Protein AF-A0A3C0GG55-F1 (afdb_monomer)

Solvent-accessible surface area (backbone atoms only — not comparable to full-atom values): 9294 Å² total; per-residue (Å²): 100,38,37,34,33,35,18,72,46,54,66,25,45,28,52,49,68,53,45,54,78,79,28,50,69,45,73,30,25,81,92,83,34,79,58,78,80,67,82,83,47,62,30,38,39,35,30,40,78,44,57,64,42,100,86,64,48,68,39,51,64,60,56,53,52,50,65,68,67,48,61,104,29,46,33,38,36,40,39,78,64,48,67,69,56,50,53,48,47,62,76,74,41,100,63,42,46,19,40,27,70,72,83,64,48,76,92,43,23,54,59,45,60,61,68,42,60,66,46,50,37,14,65,38,57,49,70,58,52,51,54,53,49,57,71,68,36,91,69,52,47,50,74,45,78,49,57,47,64,58,45,42,48,53,48,52,51,52,52,50,52,53,51,59,73,76,102

Structure (mmCIF, N/CA/C/O backbone):
data_AF-A0A3C0GG55-F1
#
_entry.id   AF-A0A3C0GG55-F1
#
loop_
_atom_site.group_PDB
_atom_site.id
_atom_site.type_symbol
_atom_site.label_atom_id
_atom_site.label_alt_id
_atom_site.label_comp_id
_atom_site.label_asym_id
_atom_site.label_entity_id
_atom_site.label_seq_id
_atom_site.pdbx_PDB_ins_code
_atom_site.Cartn_x
_atom_site.Cartn_y
_atom_site.Cartn_z
_atom_site.occupancy
_atom_site.B_iso_or_equiv
_atom_site.auth_seq_id
_atom_site.auth_comp_id
_atom_site.auth_asym_id
_atom_site.au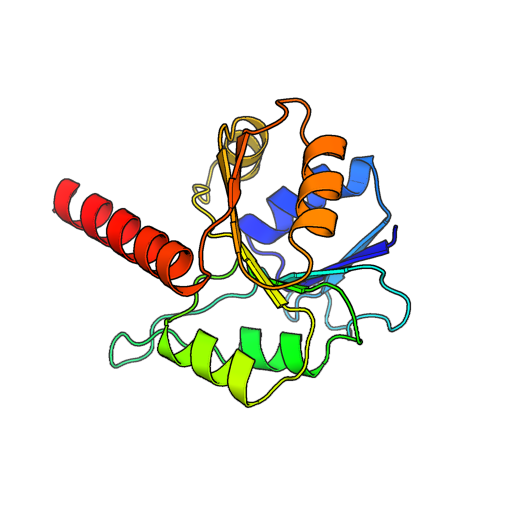th_atom_id
_atom_site.pdbx_PDB_model_num
ATOM 1 N N . MET A 1 1 ? -17.987 -1.037 1.000 1.00 95.31 1 MET A N 1
ATOM 2 C CA . MET A 1 1 ? -17.043 -0.923 -0.123 1.00 95.31 1 MET A CA 1
ATOM 3 C C . MET A 1 1 ? -16.480 -2.295 -0.424 1.00 95.31 1 MET A C 1
ATOM 5 O O . MET A 1 1 ? -16.384 -3.103 0.501 1.00 95.31 1 MET A O 1
ATOM 9 N N . ARG A 1 2 ? -16.120 -2.533 -1.680 1.00 97.62 2 ARG A N 1
ATOM 10 C CA . ARG A 1 2 ? -15.383 -3.701 -2.152 1.00 97.62 2 ARG A CA 1
ATOM 11 C C . ARG A 1 2 ? -13.942 -3.283 -2.435 1.00 97.62 2 ARG A C 1
ATOM 13 O O . ARG A 1 2 ? -13.699 -2.444 -3.296 1.00 97.62 2 ARG A O 1
ATOM 20 N N . ILE A 1 3 ? -12.988 -3.804 -1.668 1.00 98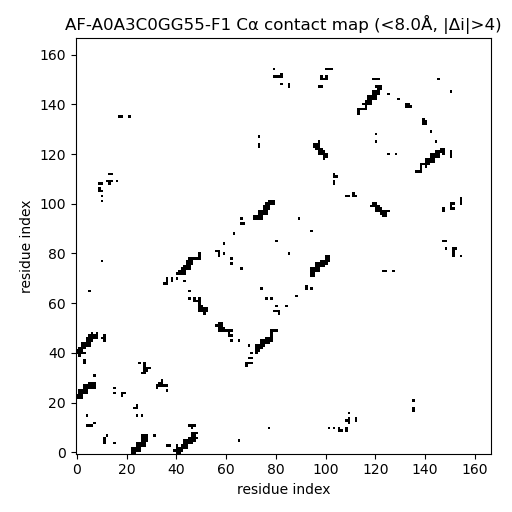.06 3 ILE A N 1
ATOM 21 C CA . ILE A 1 3 ? -11.580 -3.385 -1.712 1.00 98.06 3 ILE A CA 1
ATOM 22 C C . ILE A 1 3 ? -10.728 -4.546 -2.211 1.00 98.06 3 ILE A C 1
ATOM 24 O O . ILE A 1 3 ? -10.731 -5.624 -1.614 1.00 98.06 3 ILE A O 1
ATOM 28 N N . ALA A 1 4 ? -9.964 -4.319 -3.277 1.00 97.81 4 ALA A N 1
ATOM 29 C CA . ALA A 1 4 ? -9.009 -5.303 -3.765 1.00 97.81 4 ALA A CA 1
ATOM 30 C C . ALA A 1 4 ? -7.659 -5.177 -3.049 1.00 97.81 4 ALA A C 1
ATOM 32 O O . ALA A 1 4 ? -7.136 -4.080 -2.854 1.00 97.81 4 ALA A O 1
ATOM 33 N N . ILE A 1 5 ? -7.062 -6.314 -2.706 1.00 97.69 5 ILE A N 1
ATOM 34 C CA . ILE A 1 5 ? -5.702 -6.423 -2.180 1.00 97.69 5 ILE A CA 1
ATOM 35 C C . ILE A 1 5 ? -4.877 -7.234 -3.173 1.00 97.69 5 ILE A C 1
ATOM 37 O O . ILE A 1 5 ? -5.083 -8.439 -3.326 1.00 97.69 5 ILE A O 1
ATOM 41 N N . ALA A 1 6 ? -3.931 -6.569 -3.833 1.00 96.88 6 ALA A N 1
ATOM 42 C CA . ALA A 1 6 ? -3.002 -7.191 -4.765 1.00 96.88 6 ALA A CA 1
ATOM 43 C C . ALA A 1 6 ? -1.715 -7.600 -4.040 1.00 96.88 6 ALA A C 1
ATOM 45 O O . ALA A 1 6 ? -0.948 -6.750 -3.598 1.00 96.88 6 ALA A O 1
ATOM 46 N N . GLY A 1 7 ? -1.463 -8.901 -3.934 1.00 95.38 7 GLY A N 1
ATOM 47 C CA . GLY A 1 7 ? -0.368 -9.496 -3.173 1.00 95.38 7 GLY A CA 1
ATOM 48 C C . GLY A 1 7 ? -0.813 -9.929 -1.777 1.00 95.38 7 GLY A C 1
ATOM 49 O O . GLY A 1 7 ? -1.193 -9.112 -0.940 1.00 95.38 7 GLY A O 1
ATOM 50 N N . TYR A 1 8 ? -0.710 -11.228 -1.499 1.00 95.19 8 TYR A N 1
ATOM 51 C CA . TYR A 1 8 ? -1.174 -11.875 -0.270 1.00 95.19 8 TYR A CA 1
ATOM 52 C C . TYR A 1 8 ? -0.016 -12.380 0.607 1.00 95.19 8 TYR A C 1
ATOM 54 O O . TYR A 1 8 ? -0.095 -13.412 1.281 1.00 95.19 8 TYR A O 1
ATOM 62 N N . GLY A 1 9 ? 1.085 -11.618 0.621 1.00 94.69 9 GLY A N 1
ATOM 63 C CA . GLY A 1 9 ? 2.182 -11.758 1.582 1.00 94.69 9 GLY A CA 1
ATOM 64 C C . GLY A 1 9 ? 1.787 -11.328 3.004 1.00 94.69 9 GLY A C 1
ATOM 65 O O . GLY A 1 9 ? 0.615 -11.118 3.301 1.00 94.69 9 GLY A O 1
ATOM 66 N N . TYR A 1 10 ? 2.760 -11.165 3.906 1.00 95.50 10 TYR A N 1
ATOM 67 C CA . TYR A 1 10 ? 2.469 -10.811 5.306 1.00 95.50 10 TYR A CA 1
ATOM 68 C C . TYR A 1 10 ? 1.762 -9.450 5.451 1.00 95.50 10 TYR A C 1
ATOM 70 O O . TYR A 1 10 ? 0.838 -9.338 6.252 1.00 95.50 10 TYR A O 1
ATOM 78 N N . VAL A 1 11 ? 2.124 -8.453 4.629 1.00 96.81 11 VAL A N 1
ATOM 79 C CA . VAL A 1 11 ? 1.439 -7.149 4.588 1.00 96.81 11 VAL A CA 1
ATOM 80 C C . VAL A 1 11 ? 0.002 -7.310 4.093 1.00 96.81 11 VAL A C 1
ATOM 82 O O . VAL A 1 11 ? -0.936 -6.941 4.793 1.00 96.81 11 VAL A O 1
ATOM 85 N N . GLY A 1 12 ? -0.185 -7.920 2.918 1.00 97.19 12 GLY A N 1
ATOM 86 C CA . GLY A 1 12 ? -1.510 -8.116 2.327 1.00 97.19 12 GLY A CA 1
ATOM 87 C C . GLY A 1 12 ? -2.459 -8.898 3.234 1.00 97.19 12 GLY A C 1
ATOM 88 O O . GLY A 1 12 ? -3.607 -8.497 3.408 1.00 97.19 12 GLY A O 1
ATOM 89 N N . ARG A 1 13 ? -1.969 -9.959 3.892 1.00 96.69 13 ARG A N 1
ATOM 90 C CA . ARG A 1 13 ? -2.745 -10.726 4.880 1.00 96.69 13 ARG A CA 1
ATOM 91 C C . ARG A 1 13 ? -3.156 -9.891 6.086 1.00 96.69 13 ARG A C 1
ATOM 93 O O . ARG A 1 13 ? -4.293 -10.017 6.530 1.00 96.69 13 ARG A O 1
ATOM 100 N N . ALA A 1 14 ? -2.263 -9.049 6.607 1.00 96.75 14 ALA A N 1
ATOM 101 C CA . ALA A 1 14 ? -2.576 -8.186 7.742 1.00 96.75 14 ALA A CA 1
ATOM 102 C C . ALA A 1 14 ? -3.692 -7.185 7.393 1.00 96.75 14 ALA A C 1
ATOM 104 O O . ALA A 1 14 ? -4.674 -7.090 8.129 1.00 96.75 14 ALA A O 1
ATOM 105 N N . TYR A 1 15 ? -3.599 -6.514 6.238 1.00 97.12 15 TYR A N 1
ATOM 106 C CA . TYR A 1 15 ? -4.654 -5.605 5.773 1.00 97.12 15 TYR A CA 1
ATOM 107 C C . TYR A 1 15 ? -5.964 -6.335 5.480 1.00 97.12 15 TYR A C 1
ATOM 109 O O . TYR A 1 15 ? -7.013 -5.870 5.920 1.00 97.12 15 TYR A O 1
ATOM 117 N N . ALA A 1 16 ? -5.920 -7.492 4.811 1.00 96.75 16 ALA A N 1
ATOM 118 C CA . ALA A 1 16 ? -7.111 -8.298 4.541 1.00 96.75 16 ALA A CA 1
ATOM 119 C C . ALA A 1 16 ? -7.842 -8.668 5.838 1.00 96.75 16 ALA A C 1
ATOM 121 O O . ALA A 1 16 ? -9.052 -8.485 5.938 1.00 96.75 16 ALA A O 1
ATOM 122 N N . ALA A 1 17 ? -7.094 -9.111 6.855 1.00 96.31 17 ALA A N 1
ATOM 123 C CA . ALA A 1 17 ? -7.644 -9.538 8.136 1.00 96.31 17 ALA A CA 1
ATOM 124 C C . ALA A 1 17 ? -8.354 -8.414 8.910 1.00 96.31 17 ALA A C 1
ATOM 126 O O . ALA A 1 17 ? -9.298 -8.690 9.652 1.00 96.31 17 ALA A O 1
ATOM 127 N N . ILE A 1 18 ? -7.911 -7.162 8.759 1.00 94.94 18 ILE A N 1
ATOM 128 C CA . ILE A 1 18 ? -8.569 -6.000 9.374 1.00 94.94 18 ILE A CA 1
ATO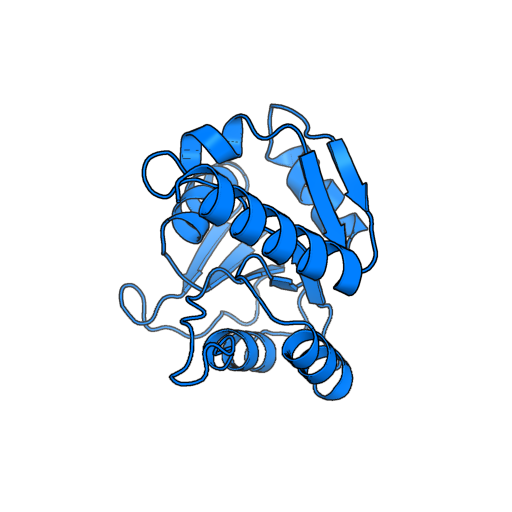M 129 C C . ILE A 1 18 ? -9.749 -5.533 8.517 1.00 94.94 18 ILE A C 1
ATOM 131 O O . ILE A 1 18 ? -10.849 -5.368 9.044 1.00 94.94 18 ILE A O 1
ATOM 135 N N . LEU A 1 19 ? -9.539 -5.358 7.209 1.00 96.38 19 LEU A N 1
ATOM 136 C CA . LEU A 1 19 ? -10.529 -4.803 6.280 1.00 96.38 19 LEU A CA 1
ATOM 137 C C . LEU A 1 19 ? -11.781 -5.671 6.149 1.00 96.38 19 LEU A C 1
ATOM 139 O O . LEU A 1 19 ? -12.879 -5.124 6.088 1.00 96.38 19 LEU A O 1
ATOM 143 N N . GLN A 1 20 ? -11.639 -6.999 6.172 1.00 96.38 20 GLN A N 1
ATOM 144 C CA . GLN A 1 20 ? -12.763 -7.934 6.024 1.00 96.38 20 GLN A CA 1
ATOM 145 C C . GLN A 1 20 ? -13.827 -7.813 7.130 1.00 96.38 20 GLN A C 1
ATOM 147 O O . GLN A 1 20 ? -14.937 -8.305 6.964 1.00 96.38 20 GLN A O 1
ATOM 152 N N . ASN A 1 21 ? -13.512 -7.155 8.253 1.00 95.06 21 ASN A N 1
ATOM 153 C CA . ASN A 1 21 ? -14.485 -6.903 9.321 1.00 95.06 21 ASN A CA 1
ATOM 154 C C . ASN A 1 21 ? -15.439 -5.738 8.995 1.00 95.06 21 ASN A C 1
ATOM 156 O O . ASN A 1 21 ? -16.454 -5.581 9.666 1.00 95.06 21 ASN A O 1
ATOM 160 N N . TYR A 1 22 ? -15.112 -4.915 7.991 1.00 95.94 22 TYR A N 1
ATOM 161 C CA . TYR A 1 22 ? -15.830 -3.676 7.660 1.00 95.94 22 TYR A CA 1
ATOM 162 C C . TYR A 1 22 ? -16.247 -3.594 6.186 1.00 95.94 22 TYR A C 1
ATOM 164 O O . TYR A 1 22 ? -17.184 -2.871 5.832 1.00 95.94 22 TYR A O 1
ATOM 172 N N . HIS A 1 23 ? -15.536 -4.296 5.306 1.00 97.19 23 HIS A N 1
ATOM 173 C CA . HIS A 1 23 ? -15.662 -4.198 3.857 1.00 97.19 23 HIS A CA 1
ATOM 174 C C . HIS A 1 23 ? -15.565 -5.575 3.207 1.00 97.19 23 HIS A C 1
ATOM 176 O O . HIS A 1 23 ? -14.976 -6.501 3.762 1.00 97.19 23 HIS A O 1
ATOM 182 N N . GLU A 1 24 ? -16.111 -5.697 2.001 1.00 97.69 24 GLU A N 1
ATOM 183 C CA . GLU A 1 24 ? -15.860 -6.865 1.167 1.00 97.69 24 GLU A CA 1
ATOM 184 C C . GLU A 1 24 ? -14.419 -6.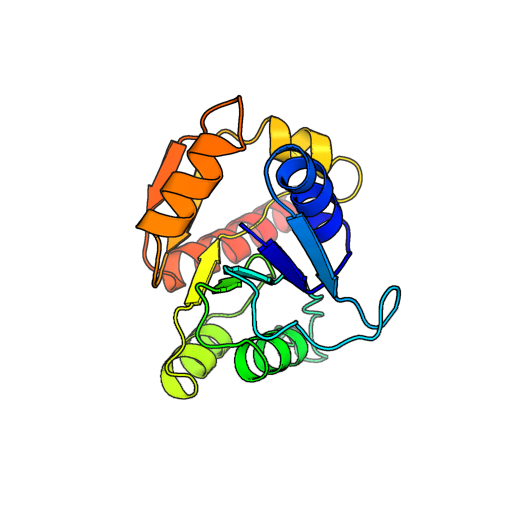788 0.644 1.00 97.69 24 GLU A C 1
ATOM 186 O O . GLU A 1 24 ? -13.998 -5.747 0.135 1.00 97.69 24 GLU A O 1
ATOM 191 N N . VAL A 1 25 ? -13.651 -7.870 0.789 1.00 97.19 25 VAL A N 1
ATOM 192 C CA . VAL A 1 25 ? -12.236 -7.907 0.399 1.00 97.19 25 VAL A CA 1
ATOM 193 C C . VAL A 1 25 ? -12.023 -8.912 -0.723 1.00 97.19 25 VAL A C 1
ATOM 195 O O . VAL A 1 25 ? -12.256 -10.110 -0.566 1.00 97.19 25 VAL A O 1
ATOM 198 N N . GLU A 1 26 ? -11.505 -8.427 -1.846 1.00 95.88 26 GLU A N 1
ATOM 199 C CA . GLU A 1 26 ? -11.058 -9.257 -2.958 1.00 95.88 26 GLU A CA 1
ATOM 200 C C . GLU A 1 26 ? -9.540 -9.438 -2.893 1.00 95.88 26 GLU A C 1
ATOM 202 O O . GLU A 1 26 ? -8.779 -8.483 -3.000 1.00 95.88 26 GLU A O 1
ATOM 207 N N . ILE A 1 27 ? -9.073 -10.675 -2.738 1.00 96.00 27 ILE A N 1
ATOM 208 C CA . ILE A 1 27 ? -7.636 -10.979 -2.738 1.00 96.00 27 ILE A CA 1
ATOM 209 C C . ILE A 1 27 ? -7.199 -11.396 -4.144 1.00 96.00 27 ILE A C 1
ATOM 211 O O . ILE A 1 27 ? -7.802 -12.297 -4.737 1.00 96.00 27 ILE A O 1
ATOM 215 N N . ILE A 1 28 ? -6.127 -10.774 -4.635 1.00 93.75 28 ILE A N 1
ATOM 216 C CA . ILE A 1 28 ? -5.490 -11.039 -5.927 1.00 93.75 28 ILE A CA 1
ATOM 217 C C . ILE A 1 28 ? -4.036 -11.443 -5.676 1.00 93.75 28 ILE A C 1
ATOM 219 O O . ILE A 1 28 ? -3.247 -10.637 -5.186 1.00 93.75 28 ILE A O 1
ATOM 223 N N . ASP A 1 29 ? -3.660 -12.681 -5.987 1.00 89.69 29 ASP A N 1
ATOM 224 C CA . ASP A 1 29 ? -2.275 -13.146 -5.847 1.00 89.69 29 ASP A CA 1
ATOM 225 C C . ASP A 1 29 ? -2.039 -14.348 -6.770 1.00 89.69 29 ASP A C 1
ATOM 227 O O . ASP A 1 29 ? -2.649 -15.382 -6.531 1.00 89.69 29 ASP A O 1
ATOM 231 N N . PRO A 1 30 ? -1.143 -14.294 -7.769 1.00 82.94 30 PRO A N 1
ATOM 232 C CA . PRO A 1 30 ? -0.937 -15.410 -8.698 1.00 82.94 30 PRO A CA 1
ATOM 233 C C . PRO A 1 30 ? -0.601 -16.760 -8.040 1.00 82.94 30 PRO A C 1
ATOM 235 O O . PRO A 1 30 ? -0.819 -17.808 -8.639 1.00 82.94 30 PRO A O 1
ATOM 238 N N . LYS A 1 31 ? -0.073 -16.774 -6.806 1.00 78.44 31 LYS A N 1
ATOM 239 C CA . LYS A 1 31 ? 0.238 -18.013 -6.072 1.00 78.44 31 LYS A CA 1
ATOM 240 C C . LYS A 1 31 ? -0.969 -18.626 -5.365 1.00 78.44 31 LYS A C 1
ATOM 242 O O . LYS A 1 31 ? -0.931 -19.809 -5.041 1.00 78.44 31 LYS A O 1
ATOM 247 N N . HIS A 1 32 ? -1.995 -17.831 -5.069 1.00 69.50 32 HIS A N 1
ATOM 248 C CA . HIS A 1 32 ? -3.128 -18.245 -4.234 1.00 69.50 32 HIS A CA 1
ATOM 249 C C . HIS A 1 32 ? -4.491 -18.061 -4.924 1.00 69.50 32 HIS A C 1
ATOM 251 O O . HIS A 1 32 ? -5.393 -18.863 -4.708 1.00 69.50 32 HIS A O 1
ATOM 257 N N . TYR A 1 33 ? -4.627 -17.026 -5.754 1.00 64.44 33 TYR A N 1
ATOM 258 C CA . TYR A 1 33 ? -5.830 -16.575 -6.452 1.00 64.44 33 TYR A CA 1
ATOM 259 C C . TYR A 1 33 ? -5.442 -15.905 -7.786 1.00 64.44 33 TYR A C 1
ATOM 261 O O . TYR A 1 33 ? -5.299 -14.679 -7.856 1.00 64.44 33 TYR A O 1
ATOM 269 N N . ASP A 1 34 ? -5.263 -16.704 -8.842 1.00 75.31 34 ASP A N 1
ATOM 270 C CA . ASP A 1 34 ? -4.928 -16.221 -10.191 1.00 75.31 34 ASP A CA 1
ATOM 271 C C . ASP A 1 34 ? -6.173 -15.674 -10.911 1.00 75.31 34 ASP A C 1
ATOM 273 O O . ASP A 1 34 ? -6.836 -16.349 -11.700 1.00 75.31 34 ASP A O 1
ATOM 277 N N . ARG A 1 35 ? -6.551 -14.445 -10.557 1.00 79.25 35 ARG A N 1
ATOM 278 C CA . ARG A 1 35 ? -7.668 -13.706 -11.158 1.00 79.25 35 ARG A CA 1
ATOM 279 C C . ARG A 1 35 ? -7.285 -12.246 -11.367 1.00 79.25 35 ARG A C 1
ATOM 281 O O . ARG A 1 35 ? -6.445 -11.708 -10.652 1.00 79.25 35 ARG A O 1
ATOM 288 N N . LYS A 1 36 ? -7.924 -11.592 -12.336 1.00 87.44 36 LYS A N 1
ATOM 289 C CA . LYS A 1 36 ? -7.792 -10.141 -12.532 1.00 87.44 36 LYS A CA 1
ATOM 290 C C . LYS A 1 36 ? -8.579 -9.383 -11.465 1.00 87.44 36 LYS A C 1
ATOM 292 O O . LYS A 1 36 ? -9.546 -9.916 -10.928 1.00 87.44 36 LYS A O 1
ATOM 297 N N . ILE A 1 37 ? -8.179 -8.139 -11.201 1.00 93.06 37 ILE A N 1
ATOM 298 C CA . ILE A 1 37 ? -8.936 -7.222 -10.339 1.00 93.06 37 ILE A CA 1
ATOM 299 C C . ILE A 1 37 ? -10.314 -6.993 -10.966 1.00 93.06 37 ILE A C 1
ATOM 301 O O . ILE A 1 37 ? -10.406 -6.675 -12.156 1.00 93.06 37 ILE A O 1
ATOM 305 N N . SER A 1 38 ? -11.376 -7.160 -10.177 1.00 94.00 38 SER A N 1
ATOM 306 C CA . SER A 1 38 ? -12.739 -6.924 -10.648 1.00 94.00 38 SER A CA 1
ATOM 307 C C . SER A 1 38 ? -12.955 -5.443 -10.983 1.00 94.00 38 SER A C 1
ATOM 309 O O . SER A 1 38 ? -12.399 -4.553 -10.343 1.00 94.00 38 SER A O 1
ATOM 311 N N . SER A 1 39 ? -13.757 -5.149 -12.008 1.00 94.25 39 SER A N 1
ATOM 312 C CA . SER A 1 39 ? -13.963 -3.772 -12.487 1.00 94.25 39 SER A CA 1
ATOM 313 C C . SER A 1 39 ? -14.798 -2.897 -11.548 1.00 94.25 39 SER A C 1
ATOM 315 O O . SER A 1 39 ? -14.769 -1.679 -11.676 1.00 94.25 39 SER A O 1
ATOM 317 N N . ASP A 1 40 ? -15.559 -3.513 -10.646 1.00 95.56 40 ASP A N 1
ATOM 318 C CA . ASP A 1 40 ? -16.506 -2.890 -9.715 1.00 95.56 40 ASP A CA 1
ATOM 319 C C . ASP A 1 40 ? -15.934 -2.699 -8.297 1.00 95.56 40 ASP A C 1
ATOM 321 O O . ASP A 1 40 ? -16.683 -2.464 -7.352 1.00 95.56 40 ASP A O 1
ATOM 325 N N . VAL A 1 41 ? -14.613 -2.807 -8.126 1.00 97.88 41 VAL A N 1
ATOM 326 C CA . VAL A 1 41 ? -13.957 -2.499 -6.845 1.00 97.88 41 VAL A CA 1
ATOM 327 C C . VAL A 1 41 ? -13.920 -0.992 -6.601 1.00 97.88 41 VAL A C 1
ATOM 329 O O . VAL A 1 41 ? -13.709 -0.209 -7.523 1.00 97.88 41 VAL A O 1
ATOM 332 N N . ASP A 1 42 ? -14.059 -0.585 -5.343 1.00 98.25 42 ASP A N 1
ATOM 333 C CA . ASP A 1 42 ? -14.051 0.821 -4.930 1.00 98.25 42 ASP A CA 1
ATOM 334 C C . ASP A 1 42 ? -12.633 1.358 -4.697 1.00 98.25 42 ASP A C 1
ATOM 336 O O . ASP A 1 42 ? -12.400 2.559 -4.812 1.00 98.25 42 ASP A O 1
ATOM 340 N N . ALA A 1 43 ? -11.686 0.486 -4.331 1.00 98.44 43 ALA A N 1
ATOM 341 C CA . ALA A 1 43 ? -10.294 0.845 -4.061 1.00 98.44 43 ALA A CA 1
ATOM 342 C C . ALA A 1 43 ? -9.353 -0.361 -4.198 1.00 98.44 43 ALA A C 1
ATOM 344 O O . ALA A 1 43 ? -9.776 -1.510 -4.032 1.00 98.44 43 ALA A O 1
ATOM 345 N N . VAL A 1 44 ? -8.063 -0.104 -4.442 1.00 98.50 44 VAL A N 1
ATOM 346 C CA . VAL A 1 44 ? -7.027 -1.149 -4.533 1.00 98.50 44 VAL A CA 1
ATOM 347 C C . VAL A 1 44 ? -5.856 -0.851 -3.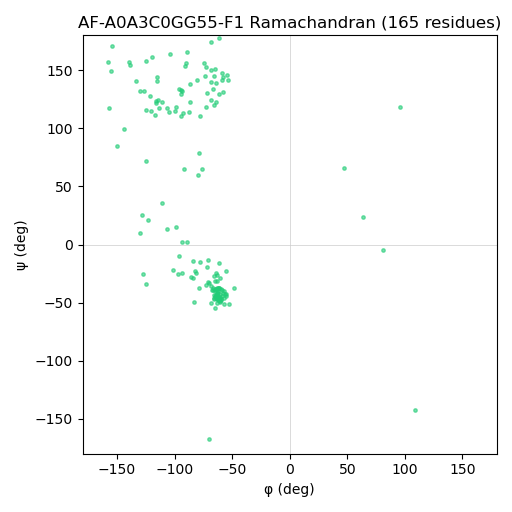599 1.00 98.50 44 VAL A C 1
ATOM 349 O O . VAL A 1 44 ? -5.313 0.251 -3.612 1.00 98.50 44 VAL A O 1
ATOM 352 N N . ILE A 1 45 ? -5.420 -1.846 -2.827 1.00 98.50 45 ILE A N 1
ATOM 353 C CA . ILE A 1 45 ? -4.203 -1.797 -2.009 1.00 98.50 45 ILE A CA 1
ATOM 354 C C . ILE A 1 45 ? -3.167 -2.758 -2.599 1.00 98.50 45 ILE A C 1
ATOM 356 O O . ILE A 1 45 ? -3.416 -3.956 -2.733 1.00 98.50 45 ILE A O 1
ATOM 360 N N . ILE A 1 46 ? -1.993 -2.235 -2.946 1.00 98.06 46 ILE A N 1
ATOM 361 C CA . ILE A 1 46 ? -0.906 -2.978 -3.588 1.00 98.06 46 ILE A CA 1
ATOM 362 C C . ILE A 1 46 ? 0.148 -3.367 -2.548 1.00 98.06 46 ILE A C 1
ATOM 364 O O . ILE A 1 46 ? 0.846 -2.517 -1.995 1.00 98.06 46 ILE A O 1
ATOM 368 N N . CYS A 1 47 ? 0.277 -4.673 -2.339 1.00 97.31 47 CYS A N 1
ATOM 369 C CA . CYS A 1 47 ? 1.146 -5.365 -1.387 1.00 97.31 47 CYS A CA 1
ATOM 370 C C . CYS A 1 47 ? 1.994 -6.460 -2.074 1.00 97.31 47 CYS A C 1
ATOM 372 O O . CYS A 1 47 ? 2.377 -7.453 -1.447 1.00 97.31 47 CYS A O 1
ATOM 374 N N . VAL A 1 48 ? 2.260 -6.316 -3.375 1.00 95.81 48 VAL A N 1
ATOM 375 C CA . VAL A 1 48 ? 3.046 -7.267 -4.180 1.00 95.81 48 VAL A CA 1
ATOM 376 C C . VAL A 1 48 ? 4.544 -7.204 -3.845 1.00 95.81 48 VAL A C 1
ATOM 378 O O . VAL A 1 48 ? 5.040 -6.155 -3.419 1.00 95.81 48 VAL A O 1
ATOM 381 N N . PRO A 1 49 ? 5.298 -8.303 -4.032 1.00 91.94 49 PRO A N 1
ATOM 382 C CA . PRO A 1 49 ? 6.729 -8.313 -3.765 1.00 91.94 49 PRO A CA 1
ATOM 383 C C . PRO A 1 49 ? 7.501 -7.449 -4.766 1.00 91.94 49 PRO A C 1
ATOM 385 O O . PRO A 1 49 ? 7.262 -7.513 -5.974 1.00 91.94 49 PRO A O 1
ATOM 388 N N . THR A 1 50 ? 8.486 -6.724 -4.241 1.00 91.06 50 THR A N 1
ATOM 389 C CA . THR A 1 50 ? 9.416 -5.864 -4.982 1.00 91.06 50 THR A CA 1
ATOM 390 C C . THR A 1 50 ? 10.857 -6.283 -4.668 1.00 91.06 50 THR A C 1
ATOM 392 O O . THR A 1 50 ? 11.534 -5.644 -3.857 1.00 91.06 50 THR A O 1
ATOM 395 N N . PRO A 1 51 ? 11.306 -7.442 -5.186 1.00 87.38 51 PRO A N 1
ATOM 396 C CA . PRO A 1 51 ? 12.626 -7.973 -4.867 1.00 87.38 51 PRO A CA 1
ATOM 397 C C . PRO A 1 51 ? 13.730 -7.047 -5.388 1.00 87.38 51 PRO A C 1
ATOM 399 O O . PRO A 1 51 ? 13.560 -6.380 -6.409 1.00 87.38 51 PRO A O 1
ATOM 402 N N . SER A 1 52 ? 14.881 -7.037 -4.720 1.00 83.19 52 SER A N 1
ATOM 403 C CA . SER A 1 52 ? 16.065 -6.360 -5.249 1.00 83.19 52 SER A CA 1
ATOM 404 C C . SER A 1 52 ? 16.563 -7.067 -6.514 1.00 83.19 52 SER A C 1
ATOM 406 O O . SER A 1 52 ? 16.664 -8.295 -6.561 1.00 83.19 52 SER A O 1
ATOM 408 N N . GLY A 1 53 ? 16.870 -6.286 -7.543 1.00 74.12 53 GLY A N 1
ATOM 409 C CA . GLY A 1 53 ? 17.569 -6.708 -8.746 1.00 74.12 53 GLY A CA 1
ATOM 410 C C . GLY A 1 53 ? 19.029 -7.060 -8.462 1.00 74.12 53 GLY A C 1
ATOM 411 O O . GLY A 1 53 ? 19.538 -6.877 -7.356 1.00 74.12 53 GLY A O 1
ATOM 412 N N . LYS A 1 54 ? 19.723 -7.573 -9.485 1.00 70.06 54 LYS A N 1
ATOM 413 C CA . LYS A 1 54 ? 21.141 -7.970 -9.383 1.00 70.06 54 LYS A CA 1
ATOM 414 C C . LYS A 1 54 ? 22.080 -6.793 -9.088 1.00 70.06 54 LYS A C 1
ATOM 416 O O . LYS A 1 54 ? 23.157 -6.997 -8.547 1.00 70.06 54 LYS A O 1
ATOM 421 N N . ASP A 1 55 ? 21.661 -5.591 -9.453 1.00 73.12 55 ASP A N 1
ATOM 422 C CA . ASP A 1 55 ? 22.307 -4.302 -9.200 1.00 73.12 55 ASP A CA 1
ATOM 423 C C . ASP A 1 55 ? 21.873 -3.662 -7.866 1.00 73.12 55 ASP A C 1
ATOM 425 O O . ASP A 1 55 ? 22.300 -2.559 -7.537 1.00 73.12 55 ASP A O 1
ATOM 429 N N . GLY A 1 56 ? 21.018 -4.340 -7.093 1.00 69.19 56 GLY A N 1
ATOM 430 C CA . GLY A 1 56 ? 20.439 -3.823 -5.856 1.00 69.19 56 GLY A CA 1
ATOM 431 C C . GLY A 1 56 ? 19.236 -2.897 -6.061 1.00 69.19 56 GLY A C 1
ATOM 432 O O . GLY A 1 56 ? 18.603 -2.522 -5.071 1.00 69.19 56 GLY A O 1
ATOM 433 N N . ALA A 1 57 ? 18.869 -2.565 -7.305 1.00 75.31 57 ALA A N 1
ATOM 434 C CA . ALA A 1 57 ? 17.721 -1.712 -7.594 1.00 75.31 57 ALA A CA 1
ATOM 435 C C . ALA A 1 57 ? 16.400 -2.417 -7.253 1.00 75.31 57 ALA A C 1
ATOM 437 O O . ALA A 1 57 ? 16.280 -3.636 -7.334 1.00 75.31 57 ALA A O 1
ATOM 438 N N . CYS A 1 58 ? 15.374 -1.661 -6.871 1.00 81.38 58 CYS A N 1
ATOM 439 C CA . CYS A 1 58 ? 14.067 -2.236 -6.561 1.00 81.38 58 CYS A CA 1
ATOM 440 C C . CYS A 1 58 ? 13.362 -2.693 -7.849 1.00 81.38 58 CYS A C 1
ATOM 442 O O . CYS A 1 58 ? 13.059 -1.865 -8.709 1.00 81.38 58 CYS A O 1
ATOM 444 N N . ASN A 1 59 ? 13.061 -3.989 -7.994 1.00 85.88 59 ASN A N 1
ATOM 445 C CA . ASN A 1 59 ? 12.251 -4.460 -9.116 1.00 85.88 59 ASN A CA 1
ATOM 446 C C . ASN A 1 59 ? 10.768 -4.156 -8.857 1.00 85.88 59 ASN A C 1
ATOM 448 O O . ASN A 1 59 ? 10.130 -4.769 -8.000 1.00 85.88 59 ASN A O 1
ATOM 452 N N . MET A 1 60 ? 10.221 -3.224 -9.637 1.00 87.88 60 MET A N 1
ATOM 453 C CA . MET A 1 60 ? 8.852 -2.725 -9.502 1.00 87.88 60 MET A CA 1
ATOM 454 C C . MET A 1 60 ? 7.887 -3.220 -10.586 1.00 87.88 60 MET A C 1
ATOM 456 O O . MET A 1 60 ? 6.783 -2.686 -10.695 1.00 87.88 60 MET A O 1
ATOM 460 N N . LEU A 1 61 ? 8.266 -4.238 -11.368 1.00 88.44 61 LEU A N 1
ATOM 461 C CA . LEU A 1 61 ? 7.429 -4.764 -12.455 1.00 88.44 61 LEU A CA 1
ATOM 462 C C . LEU A 1 61 ? 6.020 -5.119 -11.971 1.00 88.44 61 LEU A C 1
ATOM 464 O O . LEU A 1 61 ? 5.051 -4.582 -12.497 1.00 88.44 61 LEU A O 1
ATOM 468 N N . HIS A 1 62 ? 5.908 -5.898 -10.891 1.00 91.88 62 HIS A N 1
ATOM 469 C CA . HIS A 1 62 ? 4.605 -6.297 -10.353 1.00 91.88 62 HIS A CA 1
ATOM 470 C C . HIS A 1 62 ? 3.755 -5.103 -9.898 1.00 91.88 62 HIS A C 1
ATOM 472 O O . HIS A 1 62 ? 2.541 -5.108 -10.068 1.00 91.88 62 HIS A O 1
ATOM 478 N N . VAL A 1 63 ? 4.371 -4.065 -9.316 1.00 95.06 63 VAL A N 1
ATOM 479 C CA . VAL A 1 63 ? 3.635 -2.858 -8.903 1.00 95.06 63 VAL A CA 1
ATOM 480 C C . VAL A 1 63 ? 3.096 -2.137 -10.136 1.00 95.06 63 VAL A C 1
ATOM 482 O O . VAL A 1 63 ? 1.922 -1.778 -10.168 1.00 95.06 63 VAL A O 1
ATOM 485 N N . SER A 1 64 ? 3.929 -1.953 -11.162 1.00 93.19 64 SER A N 1
ATOM 486 C CA . SER A 1 64 ? 3.528 -1.277 -12.397 1.00 93.19 64 SER A CA 1
ATOM 487 C C . SER A 1 64 ? 2.449 -2.043 -13.163 1.00 93.19 64 SER A C 1
ATOM 489 O O . SER A 1 64 ? 1.522 -1.412 -13.669 1.00 93.19 64 SER A O 1
ATOM 491 N N . GLU A 1 65 ? 2.533 -3.372 -13.223 1.00 92.12 65 GLU A N 1
ATOM 492 C CA . GLU A 1 65 ? 1.516 -4.230 -13.843 1.00 92.12 65 GLU A CA 1
ATOM 493 C C .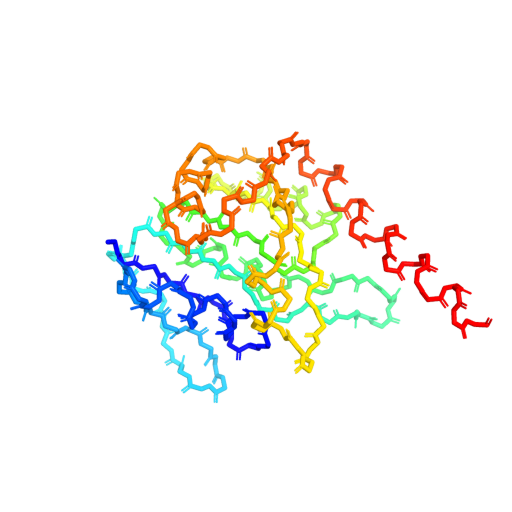 GLU A 1 65 ? 0.169 -4.085 -13.138 1.00 92.12 65 GLU A C 1
ATOM 495 O O . GLU A 1 65 ? -0.837 -3.807 -13.790 1.00 92.12 65 GLU A O 1
ATOM 500 N N . VAL A 1 66 ? 0.156 -4.154 -11.804 1.00 94.38 66 VAL A N 1
ATOM 501 C CA . VAL A 1 66 ? -1.075 -3.963 -11.028 1.00 94.38 66 VAL A CA 1
ATOM 502 C C . VAL A 1 66 ? -1.646 -2.560 -11.240 1.00 94.38 66 VAL A C 1
ATOM 504 O O . VAL A 1 66 ? -2.826 -2.433 -11.541 1.00 94.38 66 VAL A O 1
ATOM 507 N N . VAL A 1 67 ? -0.834 -1.497 -11.155 1.00 95.19 67 VAL A N 1
ATOM 508 C CA . VAL A 1 67 ? -1.304 -0.112 -11.377 1.00 95.19 67 VAL A CA 1
ATOM 509 C C . VAL A 1 67 ? -1.911 0.068 -12.773 1.00 95.19 67 VAL A C 1
ATOM 511 O O . VAL A 1 67 ? -2.911 0.775 -12.926 1.00 95.19 67 VAL A O 1
ATOM 514 N N . LYS A 1 68 ? -1.315 -0.560 -13.791 1.00 92.69 68 LYS A N 1
ATOM 515 C CA . LYS A 1 68 ? -1.805 -0.521 -15.170 1.00 92.69 68 LYS A CA 1
ATOM 516 C C . LYS A 1 68 ? -3.161 -1.217 -15.309 1.00 92.69 68 LYS A C 1
ATOM 518 O O . LYS A 1 68 ? -4.038 -0.665 -15.974 1.00 92.69 68 LYS A O 1
ATOM 523 N N . ASP A 1 69 ? -3.318 -2.382 -14.687 1.00 91.50 69 ASP A N 1
ATOM 524 C CA . ASP A 1 69 ? -4.507 -3.230 -14.812 1.00 91.50 69 ASP A CA 1
ATOM 525 C C . ASP A 1 69 ? -5.645 -2.829 -13.856 1.00 91.50 69 ASP A C 1
ATOM 527 O O . ASP A 1 69 ? -6.789 -3.240 -14.054 1.00 91.50 69 ASP A O 1
ATOM 531 N N . CYS A 1 70 ? -5.367 -1.997 -12.847 1.00 93.56 70 CYS A N 1
ATOM 532 C CA . CYS A 1 70 ? -6.389 -1.433 -11.970 1.00 93.56 70 CYS A CA 1
ATOM 533 C C . CYS A 1 70 ? -7.439 -0.630 -12.766 1.00 93.56 70 CYS A C 1
ATOM 535 O O . CYS A 1 70 ? -7.072 0.120 -13.682 1.00 93.56 70 CYS A O 1
ATOM 537 N N . PRO A 1 71 ? -8.728 -0.657 -12.371 1.00 94.25 71 PRO A N 1
ATOM 538 C CA . PRO A 1 71 ? -9.714 0.307 -12.863 1.00 94.25 71 PRO A CA 1
ATOM 539 C C . PRO A 1 71 ? -9.327 1.747 -12.464 1.00 94.25 71 PRO A C 1
ATOM 541 O O . PRO A 1 71 ? -8.286 1.982 -11.841 1.00 94.25 71 PRO A O 1
ATOM 544 N N . ASP A 1 72 ? -10.100 2.755 -12.874 1.00 95.25 72 ASP A N 1
ATOM 545 C CA . ASP A 1 72 ? -9.869 4.144 -12.436 1.00 95.25 72 ASP A CA 1
ATOM 546 C C . ASP A 1 72 ? -10.359 4.353 -10.994 1.00 95.25 72 ASP A C 1
ATOM 548 O O . ASP A 1 72 ? -11.344 5.032 -10.739 1.00 95.25 72 ASP A O 1
ATOM 552 N N . VAL A 1 73 ? -9.678 3.649 -10.090 1.00 97.81 73 VAL A N 1
ATOM 553 C CA . VAL A 1 73 ? -9.735 3.506 -8.629 1.00 97.81 73 VAL A CA 1
ATOM 554 C C . VAL A 1 73 ? -8.873 4.451 -7.779 1.00 97.81 73 VAL A C 1
ATOM 556 O O . VAL A 1 73 ? -7.782 4.733 -8.280 1.00 97.81 73 VAL A O 1
ATOM 559 N N . PRO A 1 74 ? -9.137 4.826 -6.506 1.00 98.56 74 PRO A N 1
ATOM 560 C CA . PRO A 1 74 ? -8.034 5.101 -5.587 1.00 98.56 74 PRO A CA 1
ATOM 561 C C . PRO A 1 74 ? -7.135 3.863 -5.455 1.00 98.56 74 PRO A C 1
ATOM 563 O O . PRO A 1 74 ? -7.611 2.750 -5.208 1.00 98.56 74 PRO A O 1
ATOM 566 N N . ILE A 1 75 ? -5.823 4.056 -5.596 1.00 98.50 75 ILE A N 1
ATOM 567 C CA . ILE A 1 75 ? -4.806 3.003 -5.474 1.00 98.50 75 ILE A CA 1
ATOM 568 C C . ILE A 1 75 ? -3.831 3.387 -4.361 1.00 98.50 75 ILE A C 1
ATOM 570 O O . ILE A 1 75 ? -3.264 4.475 -4.399 1.00 98.50 75 ILE A O 1
ATOM 574 N N . LEU A 1 76 ? -3.592 2.491 -3.403 1.00 98.69 76 LEU A N 1
ATOM 575 C CA . LEU A 1 76 ? -2.600 2.680 -2.345 1.00 98.69 76 LEU A CA 1
ATOM 576 C C . LEU A 1 76 ? -1.456 1.684 -2.483 1.00 98.69 76 LEU A C 1
ATOM 578 O O . LEU A 1 76 ? -1.647 0.478 -2.335 1.00 98.69 76 LEU A O 1
ATOM 582 N N . ILE A 1 77 ? -0.247 2.183 -2.701 1.00 98.44 77 ILE A N 1
ATOM 583 C CA . ILE A 1 77 ? 0.958 1.360 -2.729 1.00 98.44 77 ILE A CA 1
ATOM 584 C C . ILE A 1 77 ? 1.502 1.222 -1.305 1.00 98.44 77 ILE A C 1
ATOM 586 O O . ILE A 1 77 ? 1.959 2.198 -0.707 1.00 98.44 77 ILE A O 1
ATOM 590 N N . LYS A 1 78 ? 1.464 -0.006 -0.779 1.00 98.00 78 LYS A N 1
ATOM 591 C CA . LYS A 1 78 ? 2.142 -0.426 0.460 1.00 98.00 78 LYS A CA 1
ATOM 592 C C . LYS A 1 78 ? 3.484 -1.106 0.192 1.00 98.00 78 LYS A C 1
ATOM 594 O O . LYS A 1 78 ? 4.360 -1.101 1.056 1.00 98.00 78 LYS A O 1
ATOM 599 N N . SER A 1 79 ? 3.648 -1.702 -0.990 1.00 96.56 79 SER A N 1
ATOM 600 C CA . SER A 1 79 ? 4.920 -2.266 -1.451 1.00 96.56 79 SER A CA 1
ATOM 601 C C . SER A 1 79 ? 6.052 -1.236 -1.403 1.00 96.56 79 SER A C 1
ATOM 603 O O . SER A 1 79 ? 5.845 -0.053 -1.667 1.00 96.56 79 SER A O 1
ATOM 605 N N . THR A 1 80 ? 7.272 -1.690 -1.104 1.00 94.12 80 THR A N 1
ATOM 606 C CA . THR A 1 80 ? 8.457 -0.821 -1.158 1.00 94.12 80 THR A CA 1
ATOM 607 C C . THR A 1 80 ? 8.740 -0.451 -2.614 1.00 94.12 80 THR A C 1
ATOM 609 O O . THR A 1 80 ? 8.926 -1.329 -3.447 1.00 94.12 80 THR A O 1
ATOM 612 N N . ILE A 1 81 ? 8.807 0.838 -2.931 1.00 94.31 81 ILE A N 1
ATOM 613 C CA . ILE A 1 81 ? 9.105 1.338 -4.281 1.00 94.31 81 ILE A CA 1
ATOM 614 C C . ILE A 1 81 ? 10.292 2.297 -4.241 1.00 94.31 81 ILE A C 1
ATOM 616 O O . ILE A 1 81 ? 10.561 2.858 -3.185 1.00 94.31 81 ILE A O 1
ATOM 620 N N . SER A 1 82 ? 10.986 2.492 -5.366 1.00 93.88 82 SER A N 1
ATOM 621 C CA . SER A 1 82 ? 12.058 3.488 -5.489 1.00 93.88 82 SER A CA 1
ATOM 622 C C . SER A 1 82 ? 11.529 4.851 -5.947 1.00 93.88 82 SER A C 1
ATOM 624 O O . SER A 1 82 ? 10.402 4.963 -6.437 1.00 93.88 82 SER A O 1
ATOM 626 N N . LEU A 1 83 ? 12.355 5.894 -5.814 1.00 94.38 83 LEU A N 1
ATOM 627 C CA . LEU A 1 83 ? 12.028 7.239 -6.298 1.00 94.38 83 LEU A CA 1
ATOM 628 C C . LEU A 1 83 ? 11.868 7.267 -7.823 1.00 94.38 83 LEU A C 1
ATOM 630 O O . LEU A 1 83 ? 10.943 7.886 -8.345 1.00 94.38 83 LEU A O 1
ATOM 634 N N . GLU A 1 84 ? 12.736 6.561 -8.543 1.00 92.75 84 GLU A N 1
ATOM 635 C CA . GLU A 1 84 ? 12.682 6.425 -10.000 1.00 92.75 84 GLU A CA 1
ATOM 636 C C . GLU A 1 84 ? 11.401 5.716 -10.424 1.00 92.75 84 GLU A C 1
ATOM 638 O O . GLU A 1 84 ? 10.733 6.150 -11.360 1.00 92.75 84 GLU A O 1
ATOM 643 N N . GLY A 1 85 ? 11.026 4.654 -9.712 1.00 92.62 85 GLY A N 1
ATOM 644 C CA . GLY A 1 85 ? 9.795 3.940 -9.993 1.00 92.62 85 GLY A CA 1
ATOM 645 C C . GLY A 1 85 ? 8.546 4.757 -9.672 1.00 92.62 85 GLY A C 1
ATOM 646 O O . GLY A 1 85 ? 7.585 4.696 -10.431 1.00 92.62 85 GLY A O 1
ATOM 647 N N . TRP A 1 86 ? 8.557 5.575 -8.616 1.00 95.56 86 TRP A N 1
ATOM 648 C CA . TRP A 1 86 ? 7.485 6.543 -8.373 1.00 95.56 86 TRP A CA 1
ATOM 649 C C . TRP A 1 86 ? 7.359 7.552 -9.521 1.00 95.56 86 TRP A C 1
ATOM 651 O O . TRP A 1 86 ? 6.277 7.710 -10.082 1.00 95.56 86 TRP A O 1
ATOM 661 N N . ASN A 1 87 ? 8.472 8.163 -9.937 1.00 94.12 87 ASN A N 1
ATOM 662 C CA . ASN A 1 87 ? 8.484 9.102 -11.060 1.00 94.12 87 ASN A CA 1
ATOM 663 C C . ASN A 1 87 ? 8.005 8.438 -12.366 1.00 94.12 87 ASN A C 1
ATOM 665 O O . ASN A 1 87 ? 7.277 9.056 -13.141 1.00 94.12 87 ASN A O 1
ATOM 669 N N . TYR A 1 88 ? 8.369 7.173 -12.602 1.00 92.56 88 TYR A N 1
ATOM 670 C CA . TYR A 1 88 ? 7.877 6.388 -13.735 1.00 92.56 88 TYR A CA 1
ATOM 671 C C . TYR A 1 88 ? 6.357 6.197 -13.684 1.00 92.56 88 TYR A C 1
ATOM 673 O O . TYR A 1 88 ? 5.680 6.386 -14.697 1.00 92.56 88 TYR A O 1
ATOM 681 N N . LEU A 1 89 ? 5.815 5.843 -12.513 1.00 93.38 89 LEU A N 1
ATOM 682 C CA . LEU A 1 89 ? 4.378 5.659 -12.328 1.00 93.38 89 LEU A CA 1
ATOM 683 C C . LEU A 1 89 ? 3.615 6.970 -12.550 1.00 93.38 89 LEU A C 1
ATOM 685 O O . LEU A 1 89 ? 2.633 6.959 -13.291 1.00 93.38 89 LEU A O 1
ATOM 689 N N . GLU A 1 90 ? 4.089 8.087 -11.987 1.00 91.88 90 GLU A N 1
ATOM 690 C CA . GLU A 1 90 ? 3.485 9.413 -12.200 1.00 91.88 90 GLU A CA 1
ATOM 691 C C . GLU A 1 90 ? 3.500 9.824 -13.675 1.00 91.88 90 GLU A C 1
ATOM 693 O O . GLU A 1 90 ? 2.492 10.294 -14.200 1.00 91.88 90 GLU A O 1
ATOM 698 N N . ALA A 1 91 ? 4.628 9.633 -14.362 1.00 91.12 91 ALA A N 1
ATOM 699 C CA . ALA A 1 91 ? 4.783 10.075 -15.744 1.00 91.12 91 ALA A CA 1
ATOM 700 C C . ALA A 1 91 ? 3.963 9.237 -16.737 1.00 91.12 91 ALA A C 1
ATOM 702 O O . ALA A 1 91 ? 3.534 9.744 -17.774 1.00 91.12 91 ALA A O 1
ATOM 703 N N . ARG A 1 92 ? 3.775 7.940 -16.460 1.00 88.31 92 ARG A N 1
ATOM 704 C CA . ARG A 1 92 ? 3.189 6.989 -17.417 1.00 88.31 92 ARG A CA 1
ATOM 705 C C . ARG A 1 92 ? 1.725 6.665 -17.157 1.00 88.31 92 ARG A C 1
ATOM 707 O O . ARG A 1 92 ? 1.033 6.233 -18.080 1.00 88.31 92 ARG A O 1
ATOM 714 N N . HIS A 1 93 ? 1.250 6.861 -15.932 1.00 83.50 93 HIS A N 1
ATOM 715 C CA . HIS A 1 93 ? -0.108 6.520 -15.543 1.00 83.50 93 HIS A CA 1
ATOM 716 C C . HIS A 1 93 ? -0.819 7.735 -14.953 1.00 83.50 93 HIS A C 1
ATOM 718 O O . HIS A 1 93 ? -0.508 8.185 -13.856 1.00 83.50 93 HIS A O 1
ATOM 724 N N . ASN A 1 94 ? -1.873 8.207 -15.624 1.00 88.38 94 ASN A N 1
ATOM 725 C CA . ASN A 1 94 ? -2.798 9.165 -15.021 1.00 88.38 94 ASN A CA 1
ATOM 726 C C . ASN A 1 94 ? -3.794 8.449 -14.089 1.00 88.38 94 ASN A C 1
ATOM 728 O O . ASN A 1 94 ? -4.998 8.446 -14.326 1.00 88.38 94 ASN A O 1
ATOM 732 N N . LYS A 1 95 ? -3.275 7.769 -13.064 1.00 93.81 95 LYS A N 1
ATOM 733 C CA . LYS A 1 95 ? -4.055 7.024 -12.066 1.00 93.81 95 LYS A CA 1
ATOM 734 C C . LYS A 1 95 ? -4.114 7.796 -10.749 1.00 93.81 95 LYS A C 1
ATOM 736 O O . LYS A 1 95 ? -3.334 8.727 -10.519 1.00 93.81 95 LYS A O 1
ATOM 741 N N . ARG A 1 96 ? -5.047 7.412 -9.879 1.00 96.88 96 ARG A N 1
ATOM 742 C CA . ARG A 1 96 ? -5.292 8.030 -8.567 1.00 96.88 96 ARG A CA 1
ATOM 743 C C . ARG A 1 96 ? -4.478 7.315 -7.484 1.00 96.88 96 ARG A C 1
ATOM 745 O O . ARG A 1 96 ? -5.018 6.625 -6.628 1.00 96.88 96 ARG A O 1
ATOM 752 N N . VAL A 1 97 ? -3.152 7.416 -7.605 1.00 97.62 97 VAL A N 1
ATOM 753 C CA . VAL A 1 97 ? -2.188 6.651 -6.799 1.00 97.62 97 VAL A CA 1
ATOM 754 C C . VAL A 1 97 ? -1.700 7.454 -5.593 1.00 97.62 97 VAL A C 1
ATOM 756 O O . VAL A 1 97 ? -1.285 8.606 -5.732 1.00 97.62 97 VAL A O 1
ATOM 759 N N . ALA A 1 98 ? -1.685 6.805 -4.433 1.00 98.19 98 ALA A N 1
ATOM 760 C CA . ALA A 1 98 ? -0.978 7.217 -3.229 1.00 98.19 98 ALA A CA 1
ATOM 761 C C . ALA A 1 98 ? 0.044 6.161 -2.800 1.00 98.19 98 ALA A C 1
ATOM 763 O O . ALA A 1 98 ? -0.040 4.984 -3.165 1.00 98.19 98 ALA A O 1
ATOM 764 N N . VAL A 1 99 ? 0.985 6.585 -1.964 1.00 98.19 99 VAL A N 1
ATOM 765 C CA . VAL A 1 99 ? 1.949 5.724 -1.282 1.00 98.19 99 VAL A CA 1
ATOM 766 C C . VAL A 1 99 ? 1.717 5.783 0.218 1.00 98.19 99 VAL A C 1
ATOM 768 O O . VAL A 1 99 ? 1.382 6.825 0.783 1.00 98.19 99 VAL A O 1
ATOM 771 N N . SER A 1 100 ? 1.912 4.648 0.875 1.00 98.00 100 SER A N 1
ATOM 772 C CA . SER A 1 100 ? 1.936 4.569 2.327 1.00 98.00 100 SER A CA 1
ATOM 773 C C . SER A 1 100 ? 2.971 3.529 2.740 1.00 98.00 100 SER A C 1
ATOM 775 O O . SER A 1 100 ? 2.698 2.332 2.664 1.00 98.00 100 SER A O 1
ATOM 777 N N . PRO A 1 101 ? 4.181 3.953 3.132 1.00 96.19 101 PRO A N 1
ATOM 778 C CA . PRO A 1 101 ? 5.229 3.038 3.554 1.00 96.19 101 PRO A CA 1
ATOM 779 C C . PRO A 1 101 ? 4.764 2.089 4.653 1.00 96.19 101 PRO A C 1
ATOM 781 O O . PRO A 1 101 ? 4.048 2.493 5.570 1.00 96.19 101 PRO A O 1
ATOM 784 N N . GLU A 1 102 ? 5.218 0.840 4.579 1.00 93.31 102 GLU A N 1
ATOM 785 C CA . GLU A 1 102 ? 4.873 -0.179 5.562 1.00 93.31 102 GLU A CA 1
ATOM 786 C C . GLU A 1 102 ? 6.091 -0.663 6.354 1.00 93.31 102 GLU A C 1
ATOM 788 O O . GLU A 1 102 ? 7.186 -0.835 5.809 1.00 93.31 102 GLU A O 1
ATOM 793 N N . PHE A 1 103 ? 5.910 -0.899 7.652 1.00 92.81 103 PHE A N 1
ATOM 794 C CA . PHE A 1 103 ? 6.982 -1.198 8.604 1.00 92.81 103 PHE A CA 1
ATOM 795 C C . PHE A 1 103 ? 6.728 -2.435 9.472 1.00 92.81 103 PHE A C 1
ATOM 797 O O . PHE A 1 103 ? 7.488 -2.678 10.409 1.00 92.81 103 PHE A O 1
ATOM 804 N N . LEU A 1 104 ? 5.697 -3.215 9.146 1.00 92.75 104 LEU A N 1
ATOM 805 C CA . LEU A 1 104 ? 5.356 -4.456 9.841 1.00 92.75 104 LEU A CA 1
ATOM 806 C C . LEU A 1 104 ? 6.500 -5.471 9.800 1.00 92.75 104 LEU A C 1
ATOM 808 O O . LEU A 1 104 ? 7.141 -5.668 8.759 1.00 92.75 104 LEU A O 1
ATOM 812 N N . ARG A 1 105 ? 6.686 -6.190 10.905 1.00 91.12 105 ARG A N 1
ATOM 813 C CA . ARG A 1 105 ? 7.525 -7.389 10.951 1.00 91.12 105 ARG A CA 1
ATOM 814 C C . ARG A 1 105 ? 6.745 -8.581 10.409 1.00 91.12 105 ARG A C 1
ATOM 816 O O . ARG A 1 105 ? 5.544 -8.706 10.635 1.00 91.12 105 ARG A O 1
ATOM 823 N N . SER A 1 106 ? 7.413 -9.462 9.671 1.00 90.88 106 SER A N 1
ATOM 824 C CA . SER A 1 106 ? 6.747 -10.564 8.964 1.00 90.88 106 SER A CA 1
ATOM 825 C C . SER A 1 106 ? 6.080 -11.583 9.894 1.00 90.88 106 SER A C 1
ATOM 827 O O . SER A 1 106 ? 5.050 -12.147 9.526 1.00 90.88 106 SER A O 1
ATOM 829 N N . ASP A 1 107 ? 6.635 -11.793 11.086 1.00 91.38 107 ASP A N 1
ATOM 830 C CA . ASP A 1 107 ? 6.148 -12.699 12.131 1.00 91.38 107 ASP A CA 1
ATOM 831 C C . ASP A 1 107 ? 5.013 -12.101 12.978 1.00 91.38 107 ASP A C 1
ATOM 833 O O . ASP A 1 107 ? 4.191 -12.842 13.515 1.00 91.38 107 ASP A O 1
ATOM 837 N N . LYS A 1 108 ? 4.930 -10.768 13.063 1.00 93.62 108 LYS A N 1
ATOM 838 C CA . LYS A 1 108 ? 3.967 -10.033 13.903 1.00 93.62 108 LYS A CA 1
ATOM 839 C C . LYS A 1 108 ? 3.082 -9.063 13.131 1.00 93.62 108 LYS A C 1
ATOM 841 O O . LYS A 1 108 ? 2.498 -8.157 13.714 1.00 93.62 108 LYS A O 1
ATOM 846 N N . ALA A 1 109 ? 2.931 -9.266 11.824 1.00 94.62 109 ALA A N 1
ATOM 847 C CA . ALA A 1 109 ? 2.370 -8.251 10.938 1.00 94.62 109 ALA A CA 1
ATOM 848 C C . ALA A 1 109 ? 0.988 -7.733 11.363 1.00 94.62 109 ALA A C 1
ATOM 850 O O . ALA A 1 109 ? 0.740 -6.534 11.339 1.00 94.62 109 ALA A O 1
ATOM 851 N N . LEU A 1 110 ? 0.092 -8.628 11.784 1.00 93.88 110 LEU A N 1
ATOM 852 C CA . LEU A 1 110 ? -1.250 -8.247 12.223 1.00 93.88 110 LEU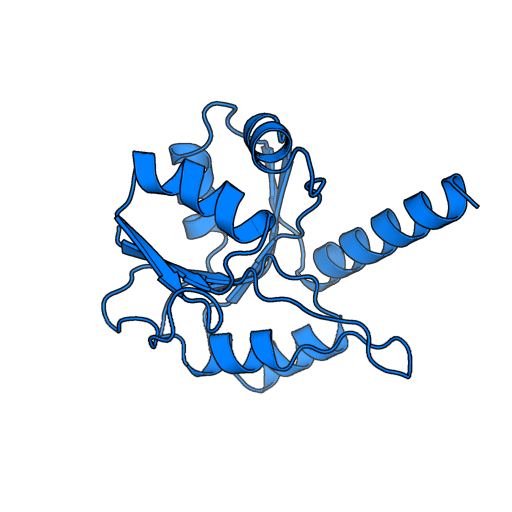 A CA 1
ATOM 853 C C . LEU A 1 110 ? -1.260 -7.541 13.590 1.00 93.88 110 LEU A C 1
ATOM 855 O O . LEU A 1 110 ? -2.091 -6.666 13.813 1.00 93.88 110 LEU A O 1
ATOM 859 N N . GLU A 1 111 ? -0.368 -7.925 14.504 1.00 93.38 111 GLU A N 1
ATOM 860 C CA . GLU A 1 111 ? -0.215 -7.269 15.810 1.00 93.38 111 GLU A CA 1
ATOM 861 C C . GLU A 1 111 ? 0.350 -5.858 15.626 1.00 93.38 111 GLU A C 1
ATOM 863 O O . GLU A 1 111 ? -0.270 -4.894 16.072 1.00 93.38 111 GLU A O 1
ATOM 868 N N . ASP A 1 112 ? 1.448 -5.744 14.871 1.00 93.56 112 ASP A N 1
ATOM 869 C CA . ASP A 1 112 ? 2.090 -4.473 14.527 1.00 93.56 112 ASP A CA 1
ATOM 870 C C . ASP A 1 112 ? 1.088 -3.523 13.859 1.00 93.56 112 ASP A C 1
ATOM 872 O O . ASP A 1 112 ? 0.996 -2.358 14.235 1.00 93.56 112 ASP A O 1
ATOM 876 N N . LEU A 1 113 ? 0.279 -4.030 12.921 1.00 93.75 113 LEU A N 1
ATOM 877 C CA . LEU A 1 113 ? -0.698 -3.221 12.198 1.00 93.75 113 LEU A CA 1
ATOM 878 C C . LEU A 1 113 ? -1.817 -2.704 13.118 1.00 93.75 113 LEU A C 1
ATOM 880 O O . LEU A 1 113 ? -2.259 -1.569 12.969 1.00 93.75 113 LEU A O 1
ATOM 884 N N . ARG A 1 114 ? -2.270 -3.505 14.093 1.00 91.69 114 ARG A N 1
ATOM 885 C CA . ARG A 1 114 ? -3.284 -3.078 15.080 1.00 91.69 114 ARG A CA 1
ATOM 886 C C . ARG A 1 114 ? -2.755 -2.044 16.069 1.00 91.69 114 ARG A C 1
ATOM 888 O O . ARG A 1 114 ? -3.530 -1.216 16.538 1.00 91.69 114 ARG A O 1
ATOM 895 N N . GLN A 1 115 ? -1.473 -2.124 16.411 1.00 89.88 115 GLN A N 1
ATOM 896 C CA . GLN A 1 115 ? -0.816 -1.239 17.376 1.00 89.88 115 GLN A CA 1
ATOM 897 C C . GLN A 1 115 ? -0.132 -0.036 16.722 1.00 89.88 115 GLN A C 1
ATOM 899 O O . GLN A 1 115 ? 0.507 0.757 17.408 1.00 89.88 115 GLN A O 1
ATOM 904 N N . GLN A 1 116 ? -0.241 0.103 15.403 1.00 89.19 116 GLN A N 1
ATOM 905 C CA . GLN A 1 116 ? 0.427 1.166 14.682 1.00 89.19 116 GLN A CA 1
ATOM 906 C C . GLN A 1 116 ? -0.106 2.534 15.124 1.00 89.19 116 GLN A C 1
ATOM 908 O O . GLN A 1 116 ? -1.301 2.805 15.036 1.00 89.19 116 GLN A O 1
ATOM 913 N N . GLU A 1 117 ? 0.798 3.394 15.591 1.00 90.62 117 GLU A N 1
ATOM 914 C CA . GLU A 1 117 ? 0.465 4.739 16.079 1.00 90.62 117 GLU A CA 1
ATOM 915 C C . GLU A 1 117 ? 0.361 5.764 14.947 1.00 90.62 117 GLU A C 1
ATOM 917 O O . GLU A 1 117 ? -0.390 6.732 15.048 1.00 90.62 117 GLU A O 1
ATOM 922 N N . TYR A 1 118 ? 1.103 5.544 13.858 1.00 92.88 118 TYR A N 1
ATOM 923 C CA . TYR A 1 118 ? 1.223 6.488 12.750 1.00 92.88 118 TYR A CA 1
ATOM 924 C C . TYR A 1 118 ? 0.979 5.798 11.416 1.00 92.88 118 TYR A C 1
ATOM 926 O O . TYR A 1 118 ? 1.602 4.778 11.118 1.00 92.88 118 TYR A O 1
ATOM 934 N N . ILE A 1 119 ? 0.144 6.384 10.565 1.00 95.50 119 ILE A N 1
ATOM 935 C CA . ILE A 1 119 ? 0.050 6.006 9.153 1.00 95.50 119 ILE A CA 1
ATOM 936 C C . ILE A 1 119 ? 0.487 7.204 8.324 1.00 95.50 119 ILE A C 1
ATOM 938 O O . ILE A 1 119 ? -0.065 8.293 8.438 1.00 95.50 119 ILE A O 1
ATOM 942 N N . MET A 1 120 ? 1.484 6.986 7.475 1.00 97.75 120 MET A N 1
ATOM 943 C CA . MET A 1 120 ? 1.973 7.998 6.549 1.00 97.75 120 MET A CA 1
ATOM 944 C C . MET A 1 120 ? 1.273 7.846 5.199 1.00 97.75 120 MET A C 1
ATOM 946 O O . MET A 1 120 ? 1.191 6.724 4.691 1.00 97.75 120 MET A O 1
ATOM 950 N N . LEU A 1 121 ? 0.777 8.938 4.623 1.00 98.31 121 LEU A N 1
ATOM 951 C CA . LEU A 1 121 ? 0.096 8.962 3.326 1.00 98.31 121 LEU A CA 1
ATOM 952 C C . LEU A 1 121 ? 0.623 10.102 2.460 1.00 98.31 121 LEU A C 1
ATOM 954 O O . LEU A 1 121 ? 0.866 11.197 2.950 1.00 98.31 121 LEU A O 1
ATOM 958 N N . GLY A 1 122 ? 0.772 9.851 1.165 1.00 98.12 122 GLY A N 1
ATOM 959 C CA . GLY A 1 122 ? 1.159 10.881 0.206 1.00 98.12 122 GLY A CA 1
ATOM 960 C C . GLY A 1 122 ? 0.684 10.536 -1.195 1.00 98.12 122 GLY A C 1
ATOM 961 O O . GLY A 1 122 ? 0.607 9.360 -1.551 1.00 98.12 122 GLY A O 1
ATOM 962 N N . GLY A 1 123 ? 0.388 11.553 -2.002 1.00 97.19 123 GLY A N 1
ATOM 963 C CA . GLY A 1 123 ? -0.071 11.402 -3.385 1.00 97.19 123 GLY A CA 1
ATOM 964 C C . GLY A 1 123 ? -1.544 11.770 -3.548 1.00 97.19 123 GLY A C 1
ATOM 965 O O . GLY A 1 123 ? -2.019 12.730 -2.949 1.00 97.19 123 GLY A O 1
ATOM 966 N N . LYS A 1 124 ? -2.273 11.040 -4.393 1.00 97.19 124 LYS A N 1
ATOM 967 C CA . LYS A 1 124 ? -3.692 11.312 -4.678 1.00 97.19 124 LYS A CA 1
ATOM 968 C C . LYS A 1 124 ? -4.608 10.556 -3.713 1.00 97.19 124 LYS A C 1
ATOM 970 O O . LYS A 1 124 ? -4.244 9.504 -3.208 1.00 97.19 124 LYS A O 1
ATOM 975 N N . GLU A 1 125 ? -5.829 11.050 -3.510 1.00 97.69 125 GLU A N 1
ATOM 976 C CA . GLU A 1 125 ? -6.859 10.373 -2.694 1.00 97.69 125 GLU A CA 1
ATOM 977 C C . GLU A 1 125 ? -6.487 10.213 -1.203 1.00 97.69 125 GLU A C 1
ATOM 979 O O . GLU A 1 125 ? -7.017 9.341 -0.514 1.00 97.69 125 GLU A O 1
ATOM 984 N N . VAL A 1 126 ? -5.596 11.059 -0.666 1.00 97.88 126 VAL A N 1
ATOM 985 C CA . VAL A 1 126 ? -5.183 11.005 0.752 1.00 97.88 126 VAL A CA 1
ATOM 986 C C . VAL A 1 126 ? -6.381 11.124 1.699 1.00 97.88 126 VAL A C 1
ATOM 988 O O . VAL A 1 126 ? -6.467 10.371 2.670 1.00 97.88 126 VAL A O 1
ATOM 991 N N . ASP A 1 127 ? -7.355 11.982 1.390 1.00 97.75 127 ASP A N 1
ATOM 992 C CA . ASP A 1 127 ? -8.590 12.123 2.172 1.00 97.75 127 ASP A CA 1
ATOM 993 C C . ASP A 1 127 ? -9.431 10.841 2.205 1.00 97.75 127 ASP A C 1
ATOM 995 O O . ASP A 1 127 ? -10.001 10.489 3.244 1.00 97.75 127 ASP A O 1
ATOM 999 N N . PHE A 1 128 ? -9.516 10.130 1.076 1.00 98.06 128 PHE A N 1
ATOM 1000 C CA . PHE A 1 128 ? -10.218 8.852 0.987 1.00 98.06 128 PHE A CA 1
ATOM 1001 C C . PHE A 1 128 ? -9.545 7.816 1.895 1.00 98.06 128 PHE A C 1
ATOM 1003 O O . PHE A 1 128 ? -10.204 7.220 2.751 1.00 98.06 128 PHE A O 1
ATOM 1010 N N . TRP A 1 129 ? -8.222 7.667 1.780 1.00 98.06 129 TRP A N 1
ATOM 1011 C CA . TRP A 1 129 ? -7.448 6.723 2.591 1.00 98.06 129 TRP A CA 1
ATOM 1012 C C . TRP A 1 129 ? -7.467 7.075 4.079 1.00 98.06 129 TRP A C 1
ATOM 1014 O O . TRP A 1 129 ? -7.596 6.191 4.922 1.00 98.06 129 TRP A O 1
ATOM 1024 N N . THR A 1 130 ? -7.421 8.364 4.411 1.00 97.19 130 THR A N 1
ATOM 1025 C CA . THR A 1 130 ? -7.547 8.873 5.782 1.00 97.19 130 THR A CA 1
ATOM 1026 C C . THR A 1 130 ? -8.883 8.472 6.400 1.00 97.19 130 THR A C 1
ATOM 1028 O O . THR A 1 130 ? -8.915 7.966 7.523 1.00 97.19 130 THR A O 1
ATOM 1031 N N . LYS A 1 131 ? -9.995 8.672 5.680 1.00 95.88 131 LYS A N 1
ATOM 1032 C CA . LYS A 1 131 ? -11.335 8.289 6.154 1.00 95.88 131 LYS A CA 1
ATOM 1033 C C . LYS A 1 131 ? -11.452 6.778 6.324 1.00 95.88 131 LYS A C 1
ATOM 1035 O O . LYS A 1 131 ? -11.923 6.339 7.369 1.00 95.88 131 LYS A O 1
ATOM 1040 N N . LEU A 1 132 ? -10.971 6.005 5.348 1.00 96.25 132 LEU A N 1
ATOM 1041 C CA . LEU A 1 132 ? -10.947 4.544 5.421 1.00 96.25 132 LEU A CA 1
ATOM 1042 C C . LEU A 1 132 ? -10.173 4.067 6.658 1.00 96.25 132 LEU A C 1
ATOM 1044 O O . LEU A 1 132 ? -10.690 3.291 7.456 1.00 96.25 132 LEU A O 1
ATOM 1048 N N . PHE A 1 133 ? -8.950 4.557 6.863 1.00 94.88 133 PHE A N 1
ATOM 1049 C CA . PHE A 1 133 ? -8.116 4.112 7.977 1.00 94.88 133 PHE A CA 1
ATOM 1050 C C . PHE A 1 133 ? -8.674 4.506 9.342 1.00 94.88 133 PHE A C 1
ATOM 1052 O O . PHE A 1 133 ? -8.680 3.677 10.251 1.00 94.88 133 PHE A O 1
ATOM 1059 N N . LYS A 1 134 ? -9.244 5.706 9.480 1.00 92.31 134 LYS A N 1
ATOM 1060 C CA . LYS A 1 134 ? -9.929 6.111 10.718 1.00 92.31 134 LYS A CA 1
ATOM 1061 C C . LYS A 1 134 ? -11.152 5.251 11.046 1.00 92.31 134 LYS A C 1
ATOM 1063 O O . LYS A 1 134 ? -11.503 5.144 12.214 1.00 92.31 134 LYS A O 1
ATOM 1068 N N . GLN A 1 135 ? -11.800 4.648 10.047 1.00 91.38 135 GLN A N 1
ATOM 1069 C CA . GLN A 1 135 ? -12.940 3.752 10.265 1.00 91.38 135 GLN A CA 1
ATOM 1070 C C . GLN A 1 135 ? -12.515 2.348 10.706 1.00 91.38 135 GLN A C 1
ATOM 1072 O O . GLN A 1 135 ? -13.198 1.744 11.528 1.00 91.38 135 GLN A O 1
ATOM 1077 N N . ILE A 1 136 ? -11.412 1.821 10.167 1.00 90.75 136 ILE A N 1
ATOM 1078 C CA . ILE A 1 136 ? -11.039 0.411 10.375 1.00 90.75 136 ILE A CA 1
ATOM 1079 C C . ILE A 1 136 ? -10.073 0.195 11.546 1.00 90.75 136 ILE A C 1
ATOM 1081 O O . ILE A 1 136 ? -10.022 -0.904 12.105 1.00 90.75 136 ILE A O 1
ATOM 1085 N N . PHE A 1 137 ? -9.294 1.214 11.917 1.00 88.88 137 PHE A N 1
ATOM 1086 C CA . PHE A 1 137 ? -8.337 1.129 13.016 1.00 88.88 137 PHE A CA 1
ATOM 1087 C C . PHE A 1 137 ? -8.946 1.635 14.319 1.00 88.88 137 PHE A C 1
ATOM 1089 O O . PHE A 1 137 ? -9.115 2.835 14.514 1.00 88.88 137 PHE A O 1
ATOM 1096 N N . ALA A 1 138 ? -9.187 0.713 15.254 1.00 81.88 138 ALA A N 1
ATOM 1097 C CA . ALA A 1 138 ? -9.689 1.044 16.588 1.00 81.88 138 ALA A CA 1
ATOM 1098 C C . ALA A 1 138 ? -8.748 1.976 17.377 1.00 81.88 138 ALA A C 1
ATOM 1100 O O . ALA A 1 138 ? -9.215 2.763 18.195 1.00 81.88 138 ALA A O 1
ATOM 1101 N N . SER A 1 139 ? -7.436 1.912 17.117 1.00 82.38 139 SER A N 1
ATOM 1102 C CA . SER A 1 139 ? -6.431 2.791 17.726 1.00 82.38 139 SER A CA 1
ATOM 1103 C C . SER A 1 139 ? -6.489 4.236 17.225 1.00 82.38 139 SER A C 1
ATOM 1105 O O . SER A 1 139 ? -5.878 5.096 17.847 1.00 82.38 139 SER A O 1
ATOM 1107 N N . CYS A 1 140 ? -7.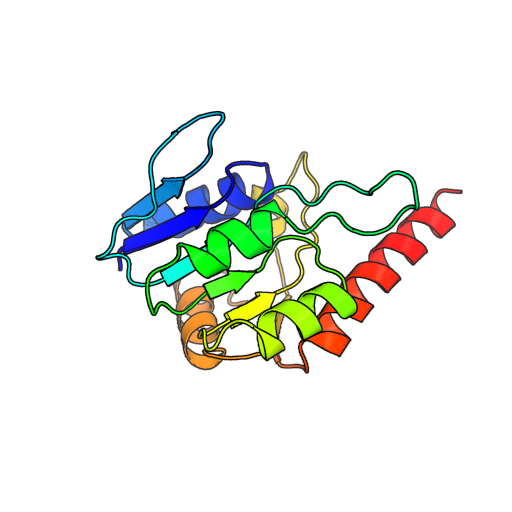218 4.512 16.133 1.00 82.31 140 CYS A N 1
ATOM 1108 C CA . CYS A 1 140 ? -7.278 5.818 15.473 1.00 82.31 140 CYS A CA 1
ATOM 1109 C C . CYS A 1 140 ? -5.873 6.428 15.262 1.00 82.31 140 CYS A C 1
ATOM 1111 O O . CYS A 1 140 ? -5.540 7.444 15.875 1.00 82.31 140 CYS A 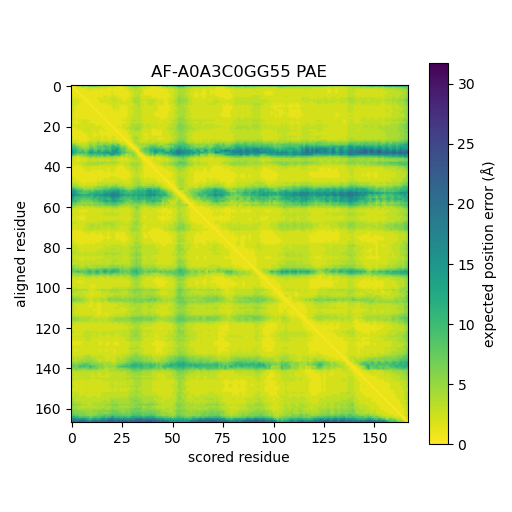O 1
ATOM 1113 N N . PRO A 1 141 ? -5.024 5.803 14.423 1.00 87.19 141 PRO A N 1
ATOM 1114 C CA . PRO A 1 141 ? -3.646 6.236 14.239 1.00 87.19 141 PRO A CA 1
ATOM 1115 C C . PRO A 1 141 ? -3.569 7.683 13.752 1.00 87.19 141 PRO A C 1
ATOM 1117 O O . PRO A 1 141 ? -4.399 8.150 12.962 1.00 87.19 141 PRO A O 1
ATOM 1120 N N . HIS A 1 142 ? -2.516 8.377 14.171 1.00 93.81 142 HIS A N 1
ATOM 1121 C CA . HIS A 1 142 ? -2.185 9.693 13.654 1.00 93.81 142 HIS A CA 1
ATOM 1122 C C . HIS A 1 142 ? -1.806 9.579 12.178 1.00 93.81 142 HIS A C 1
ATOM 1124 O O . HIS A 1 142 ? -0.863 8.876 11.805 1.00 93.81 142 HIS A O 1
ATOM 1130 N N . ILE A 1 143 ? -2.555 10.275 11.326 1.00 95.12 143 ILE A N 1
ATOM 1131 C CA . ILE A 1 143 ? -2.258 10.336 9.899 1.00 95.12 143 ILE A CA 1
ATOM 1132 C C . ILE A 1 143 ? -1.262 11.465 9.657 1.00 95.12 143 ILE A C 1
ATOM 1134 O O . ILE A 1 143 ? -1.533 12.614 10.003 1.00 95.12 143 ILE A O 1
ATOM 1138 N N . ILE A 1 144 ? -0.120 11.121 9.069 1.00 96.88 144 ILE A N 1
ATOM 1139 C CA . ILE A 1 144 ? 0.906 12.070 8.641 1.00 96.88 144 ILE A CA 1
ATOM 1140 C C . ILE A 1 144 ? 0.845 12.150 7.121 1.00 96.88 144 ILE A C 1
ATOM 1142 O O . ILE A 1 144 ? 1.087 11.154 6.438 1.00 96.88 144 ILE A O 1
ATOM 1146 N N . GLU A 1 145 ? 0.530 13.329 6.603 1.00 97.88 145 GLU A N 1
ATOM 1147 C CA . GLU A 1 145 ? 0.572 13.601 5.170 1.00 97.88 145 GLU A CA 1
ATOM 1148 C C . GLU A 1 145 ? 1.924 14.213 4.786 1.00 97.88 145 GLU A C 1
ATOM 1150 O O . GLU A 1 145 ? 2.413 15.109 5.475 1.00 97.88 145 GLU A O 1
ATOM 1155 N N . ALA A 1 146 ? 2.542 13.706 3.719 1.00 97.81 146 ALA A N 1
ATOM 1156 C CA . ALA A 1 146 ? 3.817 14.202 3.197 1.00 97.81 146 ALA A CA 1
ATOM 1157 C C . ALA A 1 146 ? 3.955 13.901 1.695 1.00 97.81 146 ALA A C 1
ATOM 1159 O O . ALA A 1 146 ? 3.159 13.143 1.129 1.00 97.81 146 ALA A O 1
ATOM 1160 N N . ASP A 1 147 ? 4.977 14.460 1.040 1.00 98.06 147 ASP A N 1
ATOM 1161 C CA . ASP A 1 147 ? 5.227 14.166 -0.372 1.00 98.06 147 ASP A CA 1
ATOM 1162 C C . ASP A 1 147 ? 5.588 12.675 -0.552 1.00 98.06 147 ASP A C 1
ATOM 1164 O O . ASP A 1 147 ? 6.363 12.118 0.236 1.00 98.06 147 ASP A O 1
ATOM 1168 N N . PRO A 1 148 ? 5.076 11.993 -1.596 1.00 98.00 148 PRO A N 1
ATOM 1169 C CA . PRO A 1 148 ? 5.429 10.605 -1.879 1.00 98.00 148 PRO A CA 1
ATOM 1170 C C . PRO A 1 148 ? 6.934 10.317 -1.874 1.00 98.00 148 PRO A C 1
ATOM 1172 O O . PRO A 1 148 ? 7.352 9.261 -1.396 1.00 98.00 148 PRO A O 1
ATOM 1175 N N . ARG A 1 149 ? 7.765 11.245 -2.363 1.00 97.69 149 ARG A N 1
ATOM 1176 C CA . ARG A 1 149 ? 9.227 11.096 -2.413 1.00 97.69 149 ARG A CA 1
ATOM 1177 C C . ARG A 1 149 ? 9.832 11.099 -1.013 1.00 97.69 149 ARG A C 1
ATOM 1179 O O . ARG A 1 149 ? 10.725 10.298 -0.744 1.00 97.69 149 ARG A O 1
ATOM 1186 N N . GLU A 1 150 ? 9.319 11.931 -0.110 1.00 97.81 150 GLU A N 1
ATOM 1187 C CA . GLU A 1 150 ? 9.736 11.954 1.297 1.00 97.81 150 GLU A CA 1
ATOM 1188 C C . GLU A 1 150 ? 9.373 10.639 1.988 1.00 97.81 150 GLU A C 1
ATOM 1190 O O . GLU A 1 150 ? 10.204 10.032 2.663 1.00 97.81 150 GLU A O 1
ATOM 1195 N N . LEU A 1 151 ? 8.158 10.139 1.759 1.00 98.00 151 LEU A N 1
ATOM 1196 C CA . LEU A 1 151 ? 7.690 8.879 2.335 1.00 98.00 151 LEU A CA 1
ATOM 1197 C C . LEU A 1 151 ? 8.507 7.675 1.862 1.00 98.00 151 LEU A C 1
ATOM 1199 O O . LEU A 1 151 ? 8.882 6.809 2.661 1.00 98.00 151 LEU A O 1
ATOM 1203 N N . ILE A 1 152 ? 8.832 7.636 0.572 1.00 96.75 152 ILE A N 1
ATOM 1204 C CA . ILE A 1 152 ? 9.726 6.627 0.001 1.00 96.75 152 ILE A CA 1
ATOM 1205 C C . ILE A 1 152 ? 11.115 6.731 0.643 1.00 96.75 152 ILE A C 1
ATOM 1207 O O . ILE A 1 152 ? 11.659 5.720 1.093 1.00 96.75 152 ILE A O 1
ATOM 1211 N N . ALA A 1 153 ? 11.675 7.938 0.761 1.00 96.31 153 ALA A N 1
ATOM 1212 C CA . ALA A 1 153 ? 12.976 8.152 1.393 1.00 96.31 153 ALA A CA 1
ATOM 1213 C C . ALA A 1 153 ? 12.996 7.704 2.866 1.00 96.31 153 ALA A C 1
ATOM 1215 O O . ALA A 1 153 ? 13.932 7.015 3.279 1.00 96.31 153 ALA A O 1
ATOM 1216 N N . ILE A 1 154 ? 11.946 7.998 3.643 1.00 95.88 154 ILE A N 1
ATOM 1217 C CA . ILE A 1 154 ? 11.790 7.536 5.033 1.00 95.88 154 ILE A CA 1
ATOM 1218 C C . ILE A 1 154 ? 11.869 6.008 5.110 1.00 95.88 154 ILE A C 1
ATOM 1220 O O . ILE A 1 154 ? 12.538 5.463 5.995 1.00 95.88 154 ILE A O 1
ATOM 1224 N N . LYS A 1 155 ? 11.224 5.298 4.174 1.00 94.19 155 LYS A N 1
ATOM 1225 C CA . LYS A 1 155 ? 11.257 3.831 4.132 1.00 94.19 155 LYS A CA 1
ATOM 1226 C C . LYS A 1 155 ? 12.677 3.298 3.961 1.00 94.19 155 LYS A C 1
ATOM 1228 O O . LYS A 1 155 ? 13.085 2.410 4.716 1.00 94.19 155 LYS A O 1
ATOM 1233 N N . TYR A 1 156 ? 13.428 3.841 3.006 1.00 92.12 156 TYR A N 1
ATOM 1234 C CA . TYR A 1 156 ? 14.815 3.435 2.770 1.00 92.12 156 TYR A CA 1
ATOM 1235 C C . TYR A 1 156 ? 15.724 3.797 3.937 1.00 92.12 156 TYR A C 1
ATOM 1237 O O . TYR A 1 156 ? 16.472 2.939 4.403 1.00 92.12 156 TYR A O 1
ATOM 1245 N N . PHE A 1 157 ? 15.619 5.022 4.453 1.00 93.75 157 PHE A N 1
ATOM 1246 C CA . PHE A 1 157 ? 16.442 5.485 5.564 1.00 93.75 157 PHE A CA 1
ATOM 1247 C C . PHE A 1 157 ? 16.248 4.615 6.807 1.00 93.75 157 PHE A C 1
ATOM 1249 O O . PHE A 1 157 ? 17.221 4.147 7.395 1.00 93.75 157 PHE A O 1
ATOM 1256 N N . ARG A 1 158 ? 14.995 4.314 7.173 1.00 91.88 158 ARG A N 1
ATOM 1257 C CA . ARG A 1 158 ? 14.700 3.452 8.323 1.00 91.88 158 ARG A CA 1
ATOM 1258 C C . ARG A 1 158 ? 15.249 2.041 8.134 1.00 91.88 158 ARG A C 1
ATOM 1260 O O . ARG A 1 158 ? 15.845 1.500 9.061 1.00 91.88 158 ARG A O 1
ATOM 1267 N N . ASN A 1 159 ? 15.060 1.446 6.958 1.00 88.50 159 ASN A N 1
ATOM 1268 C CA . ASN A 1 159 ? 15.572 0.105 6.676 1.00 88.50 159 ASN A CA 1
ATOM 1269 C C . ASN A 1 159 ? 17.112 0.065 6.714 1.00 88.50 159 ASN A C 1
ATOM 1271 O O . ASN A 1 159 ? 17.675 -0.849 7.312 1.00 88.50 159 ASN A O 1
ATOM 1275 N N . ALA A 1 160 ? 17.785 1.063 6.131 1.00 89.94 160 ALA A N 1
ATOM 1276 C CA . ALA A 1 160 ? 19.242 1.174 6.151 1.00 89.94 160 ALA A CA 1
ATOM 1277 C C . ALA A 1 160 ? 19.774 1.367 7.579 1.00 89.94 160 ALA A C 1
ATOM 1279 O O . ALA A 1 160 ? 20.683 0.658 7.996 1.00 89.94 160 ALA A O 1
ATOM 1280 N N . PHE A 1 161 ? 19.159 2.256 8.363 1.00 93.56 161 PHE A N 1
ATOM 1281 C CA . PHE A 1 161 ? 19.529 2.477 9.761 1.00 93.56 161 PHE A CA 1
ATOM 1282 C C . PHE A 1 161 ? 19.407 1.200 10.606 1.00 93.56 161 PHE A C 1
ATOM 1284 O O . PHE A 1 161 ? 20.306 0.880 11.385 1.00 93.56 161 PHE A O 1
ATOM 1291 N N . LEU A 1 162 ? 18.314 0.445 10.442 1.00 88.69 162 LEU A N 1
ATOM 1292 C CA . LEU A 1 162 ? 18.117 -0.825 11.145 1.00 88.69 162 LEU A CA 1
ATOM 1293 C C . LEU A 1 162 ? 19.154 -1.878 10.739 1.00 88.69 162 LEU A C 1
ATOM 1295 O O . LEU A 1 162 ? 19.627 -2.602 11.610 1.00 88.69 162 LEU A O 1
ATOM 1299 N N . ALA A 1 163 ? 19.535 -1.939 9.459 1.00 88.06 163 ALA A N 1
ATOM 1300 C CA . ALA A 1 163 ? 20.601 -2.825 8.999 1.00 88.06 163 ALA A CA 1
ATOM 1301 C C . ALA A 1 163 ? 21.953 -2.453 9.634 1.00 88.06 163 ALA A C 1
ATOM 1303 O O . ALA A 1 163 ? 22.629 -3.326 10.177 1.00 88.06 163 ALA A O 1
ATOM 1304 N N . THR A 1 164 ? 22.303 -1.162 9.663 1.00 89.69 164 THR A N 1
ATOM 1305 C CA . THR A 1 164 ? 23.545 -0.674 10.286 1.00 89.69 164 THR A CA 1
ATOM 1306 C C . THR A 1 164 ? 23.597 -0.963 11.785 1.00 89.69 164 THR A C 1
ATOM 1308 O O . THR A 1 164 ? 24.650 -1.307 12.298 1.00 89.69 164 THR A O 1
ATOM 1311 N N . LYS A 1 165 ? 22.472 -0.859 12.504 1.00 89.94 165 LYS A N 1
ATOM 1312 C CA . LYS A 1 165 ? 22.416 -1.112 13.955 1.00 89.94 165 LYS A CA 1
ATOM 1313 C C . LYS A 1 165 ? 22.699 -2.573 14.340 1.00 89.94 165 LYS A C 1
ATOM 1315 O O . LYS A 1 165 ? 23.094 -2.829 15.473 1.00 89.94 165 LYS A O 1
ATOM 1320 N N . VAL A 1 166 ? 22.422 -3.517 13.442 1.00 81.69 166 VAL A N 1
ATOM 1321 C CA . VAL A 1 166 ? 22.597 -4.964 13.673 1.00 81.69 166 VAL A CA 1
ATOM 1322 C C . VAL A 1 166 ? 23.938 -5.472 13.116 1.00 81.69 166 VAL A C 1
ATOM 1324 O O . VAL A 1 166 ? 24.305 -6.613 13.390 1.00 81.69 166 VAL A O 1
ATOM 1327 N N . SER A 1 167 ? 24.649 -4.640 12.344 1.00 60.50 167 SER A N 1
ATOM 1328 C CA . SER A 1 167 ? 25.935 -4.973 11.712 1.00 60.50 167 SER A CA 1
ATOM 1329 C C . SER A 1 167 ? 27.128 -4.814 12.651 1.00 60.50 167 SER A C 1
ATOM 1331 O O . SER A 1 167 ? 27.038 -4.001 13.598 1.00 60.50 167 SER A O 1
#

Nearest PDB structures (foldseek):
  1mv8-assembly2_D  TM=8.206E-01  e=2.208E-10  Pseudomonas aeruginosa
  3gg2-assembly1_B  TM=8.115E-01  e=3.531E-10  Porphyromonas gingivalis
  3gg2-assembly1_C  TM=8.164E-01  e=1.078E-09  Porphyromonas gingivalis
  4a7p-assembly1_A-2  TM=7.827E-01  e=2.082E-10  Sphingomonas elodea
  3vtf-assembly1_A-2  TM=8.041E-01  e=7.577E-10  Pyrobaculum islandicum DSM 4184

Secondary structure (DSSP, 8-state):
-EEEEE--SHHHHHHHHHHTTTSEEEEEBTTTB--PPPTT-SEEEE-----B-TTS-B--HHHHHHHHHS-S-EEEE-S---HHHHHHHHHH---EEEE------TTTHHHHHHT--EEEEEES-HHHHHHHHHHH-TT-PEEEE--HHHHHHHHHHHHHHHHHHH-

Sequence (167 aa):
MRIAIAGYGYVGRAYAAILQNYHEVEIIDPKHYDRKISSDVDAVIICVPTPSGKDGACNMLHVSEVVKDCPDVPILIKSTISLEGWNYLEARHNKRVAVSPEFLRSDKALEDLRQQEYIMLGGKEVDFWTKLFKQIFASCPHIIEADPRELIAIKYFRNAFLATKVS

pLDDT: mean 92.49, std 6.91, range [60.5, 98.69]

Foldseek 3Di:
DEEEEEDDALQSVLCCVLCVVPHHYHYDYVVPHPDADDQPHQAYEYDHEQDQDPVRATRCPSVLVNQVRHHLHQYEYQYQHAPVVVVVCVVPDPHQYKYWYDDADRVCRNVCVQPPQEIEIEGGPLVVVLVVCCVRHPNNHHYHYDHRNVNSVVNVVVVVVVVVVVD

Radius of gyration: 15.1 Å; Cα contacts (8 Å, |Δi|>4): 297; chains: 1; bounding box: 43×32×35 Å

Mean predicted aligned error: 3.8 Å